Protein AF-A0A9D2G975-F1 (afdb_monomer_lite)

Foldseek 3Di:
DDPPPPPDDPAHPPDDDDQDDPVLVVLLQVLLVVQLVVQLVCCQVPVDHDQSLVVQLVVLCCCCCVVVVDPDPNSSVSSSVSNVVSNVVSVVCNVPVVVQCVCCVVVVDPRD

Radius of gyration: 20.12 Å; chains: 1; bounding box: 31×34×71 Å

Organism: NCBI:txid2838685

pLDDT: mean 83.01, std 11.27, range [45.75, 93.69]

Sequence (112 aa):
MDKKNDFKPYIPADKIVPEFTVTSVLIGCLLAIVFGAANAYLGLLVGMTVSASIPAAVLSMGIIRFILRRDSILENNMVQTIGSAGESLAAGAIFTLPALFLWAEEGKIEFP

InterPro domains:
  IPR004813 Oligopeptide transporter, OPT superfamily [PF03169] (19-101)

Structure (mmCIF, N/CA/C/O backbone):
data_AF-A0A9D2G975-F1
#
_entry.id   AF-A0A9D2G975-F1
#
loop_
_atom_site.group_PDB
_atom_site.id
_atom_site.type_symbol
_atom_site.label_atom_id
_atom_site.label_alt_id
_atom_site.label_comp_id
_atom_site.label_asym_id
_atom_site.label_entity_id
_atom_site.label_seq_id
_atom_site.pdbx_PDB_ins_code
_atom_site.Cartn_x
_atom_site.Cartn_y
_atom_site.Cartn_z
_atom_site.occupancy
_atom_site.B_iso_or_equiv
_atom_site.auth_seq_id
_atom_site.auth_comp_id
_atom_site.auth_asym_id
_atom_site.auth_atom_id
_atom_site.pdbx_PDB_model_num
ATOM 1 N N . MET A 1 1 ? 10.475 -21.946 42.252 1.00 45.75 1 MET A N 1
ATOM 2 C CA . MET A 1 1 ? 9.033 -21.834 41.948 1.00 45.75 1 MET A CA 1
ATOM 3 C C . MET A 1 1 ? 8.820 -20.428 41.412 1.00 45.75 1 MET A C 1
ATOM 5 O O . MET A 1 1 ? 8.547 -19.511 42.179 1.00 45.75 1 MET A O 1
ATOM 9 N N . ASP A 1 2 ? 9.120 -20.230 40.130 1.00 47.00 2 ASP A N 1
ATOM 10 C CA . ASP A 1 2 ? 9.103 -18.910 39.502 1.00 47.00 2 ASP A CA 1
ATOM 11 C C . ASP A 1 2 ? 7.682 -18.358 39.460 1.00 47.00 2 ASP A C 1
ATOM 13 O O . ASP A 1 2 ? 6.762 -18.995 38.942 1.00 47.00 2 ASP A O 1
ATOM 17 N N . LYS A 1 3 ? 7.506 -17.165 40.036 1.00 53.28 3 LYS A N 1
ATOM 18 C CA . LYS A 1 3 ? 6.293 -16.364 39.890 1.00 53.28 3 LYS A CA 1
ATOM 19 C C . LYS A 1 3 ? 6.144 -16.041 38.404 1.00 53.28 3 LYS A C 1
ATOM 21 O O . LYS A 1 3 ? 6.770 -15.107 37.909 1.00 53.28 3 LYS A O 1
ATOM 26 N N . LYS A 1 4 ? 5.338 -16.829 37.686 1.00 58.09 4 LYS A N 1
ATOM 27 C CA . LYS A 1 4 ? 4.799 -16.432 36.383 1.00 58.09 4 LYS A CA 1
ATOM 28 C C . LYS A 1 4 ? 4.057 -15.123 36.617 1.00 58.09 4 LYS A C 1
ATOM 30 O O . LYS A 1 4 ? 2.999 -15.112 37.234 1.00 58.09 4 LYS A O 1
ATOM 35 N N . ASN A 1 5 ? 4.670 -14.017 36.213 1.00 59.38 5 ASN A N 1
ATOM 36 C CA . ASN A 1 5 ? 3.987 -12.741 36.114 1.00 59.38 5 ASN A CA 1
ATOM 37 C C . ASN A 1 5 ? 2.816 -12.960 35.156 1.00 59.38 5 ASN A C 1
ATOM 39 O O . ASN A 1 5 ? 3.041 -13.169 33.964 1.00 59.38 5 ASN A O 1
ATOM 43 N N . ASP A 1 6 ? 1.595 -12.986 35.688 1.00 66.06 6 ASP A N 1
ATOM 44 C CA . ASP A 1 6 ? 0.379 -13.068 34.889 1.00 66.06 6 ASP A CA 1
ATOM 45 C C . ASP A 1 6 ? 0.328 -11.833 33.986 1.00 66.06 6 ASP A C 1
ATOM 47 O O . ASP A 1 6 ? -0.034 -10.732 34.409 1.00 66.06 6 ASP A O 1
ATOM 51 N N . PHE A 1 7 ? 0.768 -12.003 32.739 1.00 70.38 7 PHE A N 1
ATOM 52 C CA . PHE A 1 7 ? 0.647 -10.996 31.701 1.00 70.38 7 PHE A CA 1
ATOM 53 C C . PHE A 1 7 ? -0.845 -10.743 31.484 1.00 70.38 7 PHE A C 1
ATOM 55 O O . PHE A 1 7 ? -1.527 -11.548 30.856 1.00 70.38 7 PHE A O 1
ATOM 62 N N . LYS A 1 8 ? -1.364 -9.642 32.036 1.00 66.44 8 LYS A N 1
ATOM 63 C CA . LYS A 1 8 ? -2.694 -9.130 31.698 1.00 66.44 8 LYS A CA 1
ATOM 64 C C . LYS A 1 8 ? -2.582 -8.382 30.368 1.00 66.44 8 LYS A C 1
ATOM 66 O O . LYS A 1 8 ? -1.983 -7.305 30.353 1.00 66.44 8 LYS A O 1
ATOM 71 N N . PRO A 1 9 ? -3.127 -8.915 29.261 1.00 67.25 9 PRO A N 1
ATOM 72 C CA . PRO A 1 9 ? -3.077 -8.223 27.982 1.00 67.25 9 PRO A CA 1
ATOM 73 C C . PRO A 1 9 ? -3.904 -6.931 28.049 1.00 67.25 9 PRO A C 1
ATOM 75 O O . PRO A 1 9 ? -4.908 -6.868 28.761 1.00 67.25 9 PRO A O 1
ATOM 78 N N . TYR A 1 10 ? -3.512 -5.906 27.284 1.00 68.62 10 TYR A N 1
ATOM 79 C CA . TYR A 1 10 ? -4.242 -4.628 27.214 1.00 68.62 10 TYR A CA 1
ATOM 80 C C . TYR A 1 10 ? -5.697 -4.806 26.730 1.00 68.62 10 TYR A C 1
ATOM 82 O O . TYR A 1 10 ? -6.586 -4.044 27.108 1.00 68.62 10 TYR A O 1
ATOM 90 N N . ILE A 1 11 ? -5.949 -5.853 25.937 1.00 65.25 11 ILE A N 1
ATOM 91 C CA . ILE A 1 11 ? -7.279 -6.314 25.531 1.00 65.25 11 ILE A CA 1
ATOM 92 C C . ILE A 1 11 ? -7.495 -7.712 26.136 1.00 65.25 11 ILE A C 1
ATOM 94 O O . ILE A 1 11 ? -6.817 -8.650 25.716 1.00 65.25 11 ILE A O 1
ATOM 98 N N . PRO A 1 12 ? -8.387 -7.885 27.130 1.00 68.31 12 PRO A N 1
ATOM 99 C CA . PRO A 1 12 ? -8.675 -9.206 27.686 1.00 68.31 12 PRO A CA 1
ATOM 100 C C . PRO A 1 12 ? -9.344 -10.096 26.628 1.00 68.31 12 PRO A C 1
ATOM 102 O O . PRO A 1 12 ? -10.149 -9.603 25.842 1.00 68.31 12 PRO A O 1
ATOM 105 N N . ALA A 1 13 ? -9.036 -11.398 26.629 1.00 62.19 13 ALA A N 1
ATOM 106 C CA . ALA A 1 13 ? -9.559 -12.362 25.649 1.00 62.19 13 ALA A CA 1
ATOM 107 C C . ALA A 1 13 ? -11.099 -12.439 25.634 1.00 62.19 13 ALA A C 1
ATOM 109 O O . ALA A 1 13 ? -11.696 -12.753 24.610 1.00 62.19 13 ALA A O 1
ATOM 110 N N . ASP A 1 14 ? -11.741 -12.088 26.750 1.00 61.12 14 ASP A N 1
ATOM 111 C CA . ASP A 1 14 ? -13.197 -12.044 26.897 1.00 61.12 14 ASP A CA 1
ATOM 112 C C . ASP A 1 14 ? -13.849 -10.791 26.277 1.00 61.12 14 ASP A C 1
ATOM 114 O O . ASP A 1 14 ? -15.076 -10.696 26.206 1.00 61.12 14 ASP A O 1
ATOM 118 N N . LYS A 1 15 ? -13.059 -9.795 25.844 1.00 64.56 15 LYS A N 1
ATOM 119 C CA . LYS A 1 15 ? -13.569 -8.536 25.288 1.00 64.56 15 LYS A CA 1
ATOM 120 C C . LYS A 1 15 ? -13.445 -8.529 23.770 1.00 64.56 15 LYS A C 1
ATOM 122 O O . LYS A 1 15 ? -12.374 -8.296 23.220 1.00 64.56 15 LYS A O 1
ATOM 127 N N . ILE A 1 16 ? -14.583 -8.677 23.101 1.00 61.31 16 ILE A N 1
ATOM 128 C CA . ILE A 1 16 ? -14.699 -8.512 21.651 1.00 61.31 16 ILE A CA 1
ATOM 129 C C . ILE A 1 16 ? -14.640 -7.013 21.341 1.00 61.31 16 ILE A C 1
ATOM 131 O O . ILE A 1 16 ? -15.609 -6.272 21.521 1.00 61.31 16 ILE A O 1
ATOM 135 N N . VAL A 1 17 ? -13.468 -6.548 20.929 1.00 68.12 17 VAL A N 1
ATOM 136 C CA . VAL A 1 17 ? -13.239 -5.190 20.431 1.00 68.12 17 VAL A CA 1
ATOM 137 C C . VAL A 1 17 ? -13.355 -5.198 18.904 1.00 68.12 17 VAL A C 1
ATOM 139 O O . VAL A 1 17 ? -12.894 -6.145 18.274 1.00 68.12 17 VAL A O 1
ATOM 142 N N . PRO A 1 18 ? -13.987 -4.190 18.278 1.00 68.69 18 PRO A N 1
ATOM 143 C CA . PRO A 1 18 ? -14.073 -4.139 16.823 1.00 68.69 18 PRO A CA 1
ATOM 144 C C . PRO A 1 18 ? -12.668 -3.975 16.225 1.00 68.69 18 PRO A C 1
ATOM 146 O O . PRO A 1 18 ? -11.990 -3.001 16.541 1.00 68.69 18 PRO A O 1
ATOM 149 N N . GLU A 1 19 ? -12.235 -4.918 15.386 1.00 71.38 19 GLU A N 1
ATOM 150 C CA . GLU A 1 19 ? -10.950 -4.853 14.659 1.00 71.38 19 GLU A CA 1
ATOM 151 C C . GLU A 1 19 ? -11.161 -4.551 13.172 1.00 71.38 19 GLU A C 1
ATOM 153 O O . GLU A 1 19 ? -10.484 -3.710 12.584 1.00 71.38 19 GLU A O 1
ATOM 158 N N . PHE A 1 20 ? -12.146 -5.222 12.572 1.00 78.50 20 PHE A N 1
ATOM 159 C CA . PHE A 1 20 ? -12.530 -5.063 11.177 1.00 78.50 20 PHE A CA 1
ATOM 160 C C . PHE A 1 20 ? -13.853 -4.302 11.103 1.00 78.50 20 PHE A C 1
ATOM 162 O O . PHE A 1 20 ? -14.934 -4.887 11.208 1.00 78.50 20 PHE A O 1
ATOM 169 N N . THR A 1 21 ? -13.778 -2.980 10.971 1.00 83.62 21 THR A N 1
ATOM 170 C CA . THR A 1 21 ? -14.958 -2.132 10.795 1.00 83.62 21 THR A CA 1
ATOM 171 C C . THR A 1 21 ? -15.040 -1.642 9.358 1.00 83.62 21 THR A C 1
ATOM 173 O O . THR A 1 21 ? -14.040 -1.473 8.664 1.00 83.62 21 THR A O 1
ATOM 176 N N . VAL A 1 22 ? -16.258 -1.371 8.885 1.00 84.00 22 VAL A N 1
ATOM 177 C CA . VAL A 1 22 ? -16.448 -0.768 7.555 1.00 84.00 22 VAL A CA 1
ATOM 178 C C . VAL A 1 22 ? -15.686 0.559 7.465 1.00 84.00 22 VAL A C 1
ATOM 180 O O . VAL A 1 22 ? -15.101 0.878 6.436 1.00 84.00 22 VAL A O 1
ATOM 183 N N . THR A 1 23 ? -15.633 1.309 8.566 1.00 82.00 23 THR A N 1
ATOM 184 C CA . THR A 1 23 ? -14.909 2.576 8.641 1.00 82.00 23 THR A CA 1
ATOM 185 C C . THR A 1 23 ? -13.396 2.392 8.512 1.00 82.00 23 THR A C 1
ATOM 187 O O . THR A 1 23 ? -12.786 3.120 7.730 1.00 82.00 23 THR A O 1
ATOM 190 N N . SER A 1 24 ? -12.793 1.413 9.201 1.00 83.94 24 SER A N 1
ATOM 191 C CA . SER A 1 24 ? -11.356 1.128 9.082 1.00 83.94 24 SER A CA 1
ATOM 192 C C . SER A 1 24 ? -10.987 0.676 7.666 1.00 83.94 24 SER A C 1
ATOM 194 O O . SER A 1 24 ? -9.981 1.116 7.116 1.00 83.94 24 SER A O 1
ATOM 196 N N . VAL A 1 25 ? -11.835 -0.124 7.018 1.00 89.38 25 VAL A N 1
ATOM 197 C CA . VAL A 1 25 ? -11.610 -0.546 5.628 1.00 89.38 25 VAL A CA 1
ATOM 198 C C . VAL A 1 25 ? -11.696 0.636 4.665 1.00 89.38 25 VAL A C 1
ATOM 200 O O . VAL A 1 25 ? -10.798 0.817 3.850 1.00 89.38 25 VAL A O 1
ATOM 203 N N . LEU A 1 26 ? -12.727 1.479 4.770 1.00 90.25 26 LEU A N 1
ATOM 204 C CA . LEU A 1 26 ? -12.900 2.625 3.870 1.00 90.25 26 LEU A CA 1
ATOM 205 C C . LEU A 1 26 ? -11.765 3.646 4.000 1.00 90.25 26 LEU A C 1
ATOM 207 O O . LEU A 1 26 ? -11.227 4.092 2.986 1.00 90.25 26 LEU A O 1
ATOM 211 N N . ILE A 1 27 ? -11.377 3.993 5.231 1.00 88.69 27 ILE A N 1
ATOM 212 C CA . ILE A 1 27 ? -10.253 4.906 5.476 1.00 88.69 27 ILE A CA 1
ATOM 213 C C . ILE A 1 27 ? -8.956 4.267 4.972 1.00 88.69 27 ILE A C 1
ATOM 215 O O . ILE A 1 27 ? -8.204 4.917 4.251 1.00 88.69 27 ILE A O 1
ATOM 219 N N . GLY A 1 28 ? -8.718 2.990 5.289 1.00 90.25 28 GLY A N 1
ATOM 220 C CA . GLY A 1 28 ? -7.558 2.240 4.811 1.00 90.25 28 GLY A CA 1
ATOM 221 C C . GLY A 1 28 ? -7.450 2.228 3.292 1.00 90.25 28 GLY A C 1
ATOM 222 O O . GLY A 1 28 ? -6.403 2.584 2.763 1.00 90.25 28 GLY A O 1
ATOM 223 N N . CYS A 1 29 ? -8.529 1.898 2.581 1.00 92.31 29 CYS A N 1
ATOM 224 C CA . CYS A 1 29 ? -8.555 1.890 1.120 1.00 92.31 29 CYS A CA 1
ATOM 225 C C . CYS A 1 29 ? -8.305 3.280 0.530 1.00 92.31 29 CYS A C 1
ATOM 227 O O . CYS A 1 29 ? -7.509 3.409 -0.397 1.00 92.31 29 CYS A O 1
ATOM 229 N N . LEU A 1 30 ? -8.939 4.325 1.071 1.00 92.00 30 LEU A N 1
ATOM 230 C CA . LEU A 1 30 ? -8.733 5.695 0.600 1.00 92.00 30 LEU A CA 1
ATOM 231 C C . LEU A 1 30 ? -7.265 6.117 0.755 1.00 92.00 30 LEU A C 1
ATOM 233 O O . LEU A 1 30 ? -6.656 6.608 -0.194 1.00 92.00 30 LEU A O 1
ATOM 237 N N . LEU A 1 31 ? -6.681 5.881 1.933 1.00 91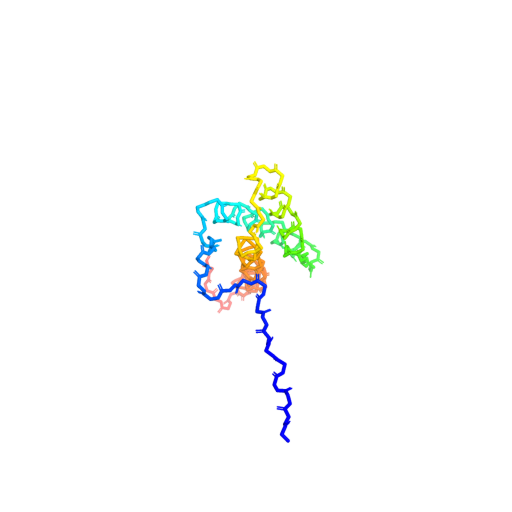.19 31 LEU A N 1
ATOM 238 C CA . LEU A 1 31 ? -5.279 6.198 2.197 1.00 91.19 31 LEU A CA 1
ATOM 239 C C . LEU A 1 31 ? -4.338 5.345 1.339 1.00 91.19 31 LEU A C 1
ATOM 241 O O . LEU A 1 31 ? -3.374 5.880 0.803 1.00 91.19 31 LEU A O 1
ATOM 245 N N . ALA A 1 32 ? -4.630 4.058 1.147 1.00 92.62 32 ALA A N 1
ATOM 246 C CA . ALA A 1 32 ? -3.844 3.172 0.292 1.00 92.62 32 ALA A CA 1
ATOM 247 C C . ALA A 1 32 ? -3.833 3.634 -1.172 1.00 92.62 32 ALA A C 1
ATOM 249 O O . ALA A 1 32 ? -2.784 3.594 -1.805 1.00 92.62 32 ALA A O 1
ATOM 250 N N . ILE A 1 33 ? -4.960 4.120 -1.703 1.00 92.88 33 ILE A N 1
ATOM 251 C CA . ILE A 1 33 ? -5.025 4.666 -3.066 1.00 92.88 33 ILE A CA 1
ATOM 252 C C . ILE A 1 33 ? -4.197 5.949 -3.164 1.00 92.88 33 ILE A C 1
ATOM 254 O O . ILE A 1 33 ? -3.365 6.077 -4.060 1.00 92.88 33 ILE A O 1
ATOM 258 N N . VAL A 1 34 ? -4.395 6.889 -2.236 1.00 92.12 34 VAL A N 1
ATOM 259 C CA . VAL A 1 34 ? -3.715 8.193 -2.263 1.00 92.12 34 VAL A CA 1
ATOM 260 C C . VAL A 1 34 ? -2.208 8.030 -2.086 1.00 92.12 34 VAL A C 1
ATOM 262 O O . VAL A 1 34 ? -1.431 8.513 -2.910 1.00 92.12 34 VAL A O 1
ATOM 265 N N . PHE A 1 35 ? -1.779 7.328 -1.037 1.00 91.06 35 PHE A N 1
ATOM 266 C CA . PHE A 1 35 ? -0.359 7.114 -0.775 1.00 91.06 35 PHE A CA 1
ATOM 267 C C . PHE A 1 35 ? 0.274 6.132 -1.757 1.00 91.06 35 PHE A C 1
ATOM 269 O O . PHE A 1 35 ? 1.433 6.314 -2.107 1.00 91.06 35 PHE A O 1
ATOM 276 N N . GLY A 1 36 ? -0.467 5.136 -2.246 1.00 91.75 36 GLY A N 1
ATOM 277 C CA . GLY A 1 36 ? -0.004 4.236 -3.300 1.00 91.75 36 GLY A CA 1
ATOM 278 C C . GLY A 1 36 ? 0.283 4.990 -4.597 1.00 91.75 36 GLY A C 1
ATOM 279 O O . GLY A 1 36 ? 1.364 4.843 -5.159 1.00 91.75 36 GLY A O 1
ATOM 280 N N . ALA A 1 37 ? -0.627 5.869 -5.027 1.00 92.19 37 ALA A N 1
ATOM 281 C CA . ALA A 1 37 ? -0.418 6.720 -6.197 1.00 92.19 37 ALA A CA 1
ATOM 282 C C . ALA A 1 37 ? 0.743 7.708 -5.994 1.00 92.19 37 ALA A C 1
ATOM 284 O O . ALA A 1 37 ? 1.581 7.863 -6.882 1.00 92.19 37 ALA A O 1
ATOM 285 N N . ALA A 1 38 ? 0.835 8.337 -4.817 1.00 91.81 38 ALA A N 1
ATOM 286 C CA . ALA A 1 38 ? 1.946 9.227 -4.485 1.00 91.81 38 ALA A CA 1
ATOM 287 C C . ALA A 1 38 ? 3.296 8.488 -4.504 1.00 91.81 38 ALA A C 1
ATOM 289 O O . ALA A 1 38 ? 4.256 8.987 -5.086 1.00 91.81 38 ALA A O 1
ATOM 290 N N . ASN A 1 39 ? 3.361 7.284 -3.928 1.00 92.19 39 ASN A N 1
ATOM 291 C CA . ASN A 1 39 ? 4.560 6.446 -3.936 1.00 92.19 39 ASN A CA 1
ATOM 292 C C . ASN A 1 39 ? 4.900 5.923 -5.329 1.00 92.19 39 ASN A C 1
ATOM 294 O O . ASN A 1 39 ? 6.079 5.834 -5.655 1.00 92.19 39 ASN A O 1
ATOM 298 N N . ALA A 1 40 ? 3.906 5.632 -6.169 1.00 92.25 40 ALA A N 1
ATOM 299 C CA . ALA A 1 40 ? 4.153 5.263 -7.555 1.00 92.25 40 ALA A CA 1
ATOM 300 C C . ALA A 1 40 ? 4.773 6.430 -8.339 1.00 92.25 40 ALA A C 1
ATOM 302 O O . ALA A 1 40 ? 5.787 6.268 -9.013 1.00 92.25 40 ALA A O 1
ATOM 303 N N . TYR A 1 41 ? 4.203 7.628 -8.194 1.00 91.06 41 TYR A N 1
ATOM 304 C CA . TYR A 1 41 ? 4.694 8.832 -8.856 1.00 91.06 41 TYR A CA 1
ATOM 305 C C . TYR A 1 41 ? 6.105 9.219 -8.391 1.00 91.06 41 TYR A C 1
ATOM 307 O O . TYR A 1 41 ? 7.000 9.396 -9.214 1.00 91.06 41 TYR A O 1
ATOM 315 N N . LEU A 1 42 ? 6.327 9.312 -7.076 1.00 91.50 42 LEU A N 1
ATOM 316 C CA . LEU A 1 42 ? 7.640 9.641 -6.514 1.00 91.50 42 LEU A CA 1
ATOM 317 C C . LEU A 1 42 ? 8.671 8.541 -6.787 1.00 91.50 42 LEU A C 1
ATOM 319 O O . LEU A 1 42 ? 9.817 8.845 -7.107 1.00 91.50 42 LEU A O 1
ATOM 323 N N . GLY A 1 43 ? 8.263 7.274 -6.728 1.00 91.12 43 GLY A N 1
ATOM 324 C CA . GLY A 1 43 ? 9.126 6.140 -7.033 1.00 91.12 43 GLY A CA 1
ATOM 325 C C . GLY A 1 43 ? 9.638 6.168 -8.472 1.00 91.12 43 GLY A C 1
ATOM 326 O O . GLY A 1 43 ? 10.827 5.971 -8.695 1.00 91.12 43 GLY A O 1
ATOM 327 N N . LEU A 1 44 ? 8.774 6.497 -9.438 1.00 90.94 44 LEU A N 1
ATOM 328 C CA . LEU A 1 44 ? 9.170 6.643 -10.843 1.00 90.94 44 LEU A CA 1
ATOM 329 C C . LEU A 1 44 ? 9.981 7.920 -11.105 1.00 90.94 44 LEU A C 1
ATOM 331 O O . LEU A 1 44 ? 10.886 7.906 -11.934 1.00 90.94 44 LEU A O 1
ATOM 335 N N . LEU A 1 45 ? 9.671 9.022 -10.416 1.00 89.38 45 LEU A N 1
ATOM 336 C CA . LEU A 1 45 ? 10.309 10.318 -10.663 1.00 89.38 45 LEU A CA 1
ATOM 337 C C . LEU A 1 45 ? 11.682 10.459 -9.992 1.00 89.38 45 LEU A C 1
ATOM 339 O O . LEU A 1 45 ? 12.606 11.004 -10.589 1.00 89.38 45 LEU A O 1
ATOM 343 N N . VAL A 1 46 ? 11.800 10.027 -8.735 1.00 90.88 46 VAL A N 1
ATOM 344 C CA . VAL A 1 46 ? 12.976 10.273 -7.879 1.00 90.88 46 VAL A CA 1
ATOM 345 C C . VAL A 1 46 ? 13.622 8.987 -7.359 1.00 90.88 46 VAL A C 1
ATOM 347 O O . VAL A 1 46 ? 14.628 9.059 -6.657 1.00 90.88 46 VAL A O 1
ATOM 350 N N . GLY A 1 47 ? 13.068 7.811 -7.677 1.00 85.81 47 GLY A N 1
ATOM 351 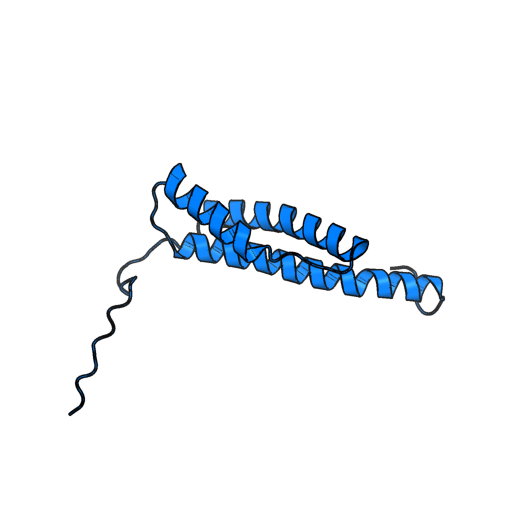C CA . GLY A 1 47 ? 13.617 6.516 -7.258 1.00 85.81 47 GLY A CA 1
ATOM 352 C C . GLY A 1 47 ? 13.463 6.209 -5.765 1.00 85.81 47 GLY A C 1
ATOM 353 O O . GLY A 1 47 ? 14.041 5.241 -5.278 1.00 85.81 47 GLY A O 1
ATOM 354 N N . MET A 1 48 ? 12.710 7.026 -5.022 1.00 86.62 48 MET A N 1
ATOM 355 C CA . MET A 1 48 ? 12.504 6.884 -3.579 1.00 86.62 48 MET A CA 1
ATOM 356 C C . MET A 1 48 ? 11.015 6.746 -3.259 1.00 86.62 48 MET A C 1
ATOM 358 O O . MET A 1 48 ? 10.185 7.445 -3.839 1.00 86.62 48 MET A O 1
ATOM 362 N N . THR A 1 49 ? 10.682 5.883 -2.297 1.00 87.12 49 THR A N 1
ATOM 363 C CA . THR A 1 49 ? 9.327 5.756 -1.745 1.00 87.12 49 THR A CA 1
ATOM 364 C C . THR A 1 49 ? 9.245 6.405 -0.366 1.00 87.12 49 THR A C 1
ATOM 366 O O . THR A 1 49 ? 10.238 6.528 0.353 1.00 87.12 49 THR A O 1
ATOM 369 N N . VAL A 1 50 ? 8.046 6.842 0.014 1.00 82.50 50 VAL A N 1
ATOM 370 C CA . VAL A 1 50 ? 7.755 7.386 1.342 1.00 82.50 50 VAL A CA 1
ATOM 371 C C . VAL A 1 50 ? 6.984 6.339 2.137 1.00 82.50 50 VAL A C 1
ATOM 373 O O . VAL A 1 50 ? 6.042 5.734 1.625 1.00 82.50 50 VAL A O 1
ATOM 376 N N . SER A 1 51 ? 7.345 6.159 3.411 1.00 86.38 51 SER A N 1
ATOM 377 C CA . SER A 1 51 ? 6.604 5.260 4.297 1.00 86.38 51 SER A CA 1
ATOM 378 C C . SER A 1 51 ? 5.182 5.784 4.495 1.00 86.38 51 SER A C 1
ATOM 380 O O . SER A 1 51 ? 4.965 6.763 5.211 1.00 86.38 51 SER A O 1
ATOM 382 N N . ALA A 1 52 ? 4.210 5.120 3.869 1.00 84.50 52 ALA A N 1
ATOM 383 C CA . ALA A 1 52 ? 2.796 5.473 3.965 1.00 84.50 52 ALA A CA 1
ATOM 384 C C . ALA A 1 52 ? 2.199 5.036 5.312 1.00 84.50 52 ALA A C 1
ATOM 386 O O . ALA A 1 52 ? 1.216 5.602 5.788 1.00 84.50 52 ALA A O 1
ATOM 387 N N . SER A 1 53 ? 2.827 4.053 5.963 1.00 84.56 53 SER A N 1
ATOM 388 C CA . SER A 1 53 ? 2.371 3.477 7.228 1.00 84.56 53 SER A CA 1
ATOM 389 C C . SER A 1 53 ? 2.354 4.483 8.385 1.00 84.56 53 SER A C 1
ATOM 391 O O . SER A 1 53 ? 1.459 4.423 9.226 1.00 84.56 53 SER A O 1
ATOM 393 N N . ILE A 1 54 ? 3.330 5.394 8.452 1.00 88.06 54 ILE A N 1
ATOM 394 C CA . ILE A 1 54 ? 3.423 6.404 9.518 1.00 88.06 54 ILE A CA 1
ATOM 395 C C . ILE A 1 54 ? 2.279 7.427 9.408 1.00 88.06 54 ILE A C 1
ATOM 397 O O . ILE A 1 54 ? 1.512 7.558 10.366 1.00 88.06 54 ILE A O 1
ATOM 401 N N . PRO A 1 55 ? 2.093 8.130 8.271 1.00 86.25 55 PRO A N 1
ATOM 402 C CA . PRO A 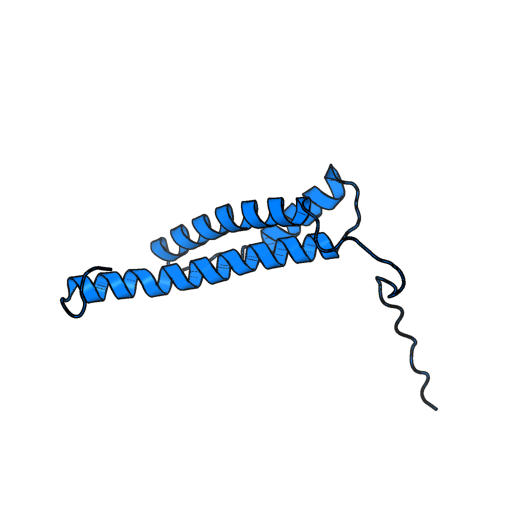1 55 ? 0.985 9.062 8.129 1.00 86.25 55 PRO A CA 1
ATOM 403 C C . PRO A 1 55 ? -0.371 8.352 8.175 1.00 86.25 55 PRO A C 1
ATOM 405 O O . PRO A 1 55 ? -1.302 8.910 8.750 1.00 86.25 55 PRO A O 1
ATOM 408 N N . ALA A 1 56 ? -0.491 7.119 7.666 1.00 86.50 56 ALA A N 1
ATOM 409 C CA . ALA A 1 56 ? -1.730 6.352 7.779 1.00 86.50 56 ALA A CA 1
ATOM 410 C C . ALA A 1 56 ? -2.114 6.078 9.240 1.00 86.50 56 ALA A C 1
ATOM 412 O O . ALA A 1 56 ? -3.259 6.319 9.617 1.00 86.50 56 ALA A O 1
ATOM 413 N N . ALA A 1 57 ? -1.162 5.659 10.082 1.00 86.62 57 ALA A N 1
ATOM 414 C CA . ALA A 1 57 ? -1.407 5.424 11.504 1.00 86.62 57 ALA A CA 1
ATOM 415 C C . ALA A 1 57 ? -1.769 6.713 12.264 1.00 86.62 57 ALA A C 1
ATOM 417 O O . ALA A 1 57 ? -2.645 6.688 13.129 1.00 86.62 57 ALA A O 1
ATOM 418 N N . VAL A 1 58 ? -1.130 7.845 11.937 1.00 88.50 58 VAL A N 1
ATOM 419 C CA . VAL A 1 58 ? -1.419 9.150 12.563 1.00 88.50 58 VAL A CA 1
ATOM 420 C C . VAL A 1 58 ? -2.797 9.671 12.147 1.00 88.50 58 VAL A C 1
ATOM 422 O O . VAL A 1 58 ? -3.586 10.071 13.004 1.00 88.50 58 VAL A O 1
ATOM 425 N N . LEU A 1 59 ? -3.116 9.635 10.849 1.00 87.25 59 LEU A N 1
ATOM 426 C CA . LEU A 1 59 ? -4.412 10.070 10.317 1.00 87.25 59 LEU A CA 1
ATOM 427 C C . LEU A 1 59 ? -5.548 9.208 10.855 1.00 87.25 59 LEU A C 1
ATOM 429 O O . LEU A 1 59 ? -6.567 9.730 11.302 1.00 87.25 59 LEU A O 1
ATOM 433 N N . SER A 1 60 ? -5.361 7.892 10.856 1.00 81.94 60 SER A N 1
ATOM 434 C CA . SER A 1 60 ? -6.357 6.954 11.350 1.00 81.94 60 SER A CA 1
ATOM 435 C C . SER A 1 60 ? -6.586 7.104 12.854 1.00 81.94 60 SER A C 1
ATOM 437 O O . SER A 1 60 ? -7.736 7.176 13.287 1.00 81.94 60 SER A O 1
ATOM 439 N N . MET A 1 61 ? -5.530 7.286 13.655 1.00 85.06 61 MET A N 1
ATOM 440 C CA . MET A 1 61 ? -5.686 7.555 15.085 1.00 85.06 61 MET A CA 1
ATOM 441 C C . MET A 1 61 ? -6.397 8.892 15.326 1.00 85.06 61 MET A C 1
ATOM 443 O O . MET A 1 61 ? -7.252 8.976 16.207 1.0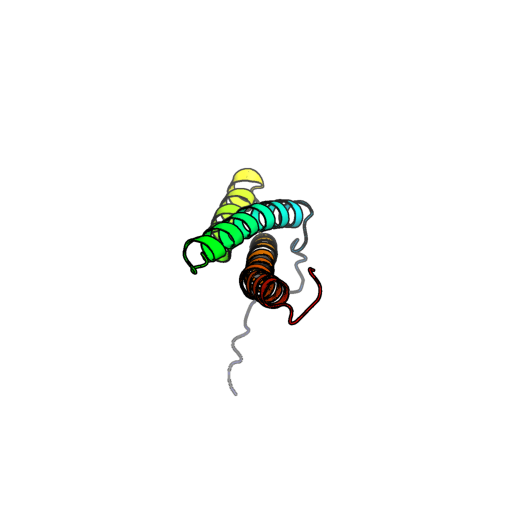0 85.06 61 MET A O 1
ATOM 447 N N . GLY A 1 62 ? -6.106 9.914 14.515 1.00 84.50 62 GLY A N 1
ATOM 448 C CA . GLY A 1 62 ? -6.825 11.186 14.526 1.00 84.50 62 GLY A CA 1
ATOM 449 C C . GLY A 1 62 ? -8.314 11.016 14.221 1.00 84.50 62 GLY A C 1
ATOM 450 O O . GLY A 1 62 ? -9.152 11.490 14.981 1.00 84.50 62 GLY A O 1
ATOM 451 N N . ILE A 1 63 ? -8.668 10.287 13.162 1.00 79.25 63 ILE A N 1
ATOM 452 C CA . ILE A 1 63 ? -10.063 10.091 12.745 1.00 79.25 63 ILE A CA 1
ATOM 453 C C . ILE A 1 63 ? -10.829 9.227 13.756 1.00 79.25 63 ILE A C 1
ATOM 455 O O . ILE A 1 63 ? -11.890 9.624 14.237 1.00 79.25 63 ILE A O 1
ATOM 459 N N . ILE A 1 64 ? -10.294 8.068 14.133 1.00 79.19 64 ILE A N 1
ATOM 460 C CA . ILE A 1 64 ? -10.979 7.122 15.023 1.00 79.19 64 ILE A CA 1
ATOM 461 C C . ILE A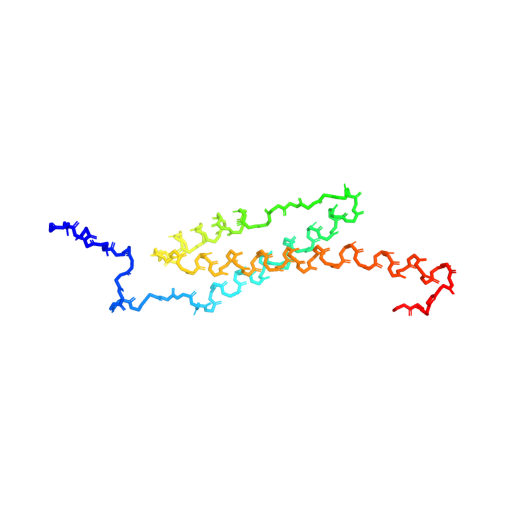 1 64 ? -11.165 7.729 16.421 1.00 79.19 64 ILE A C 1
ATOM 463 O O . ILE A 1 64 ? -12.248 7.642 17.009 1.00 79.19 64 ILE A O 1
ATOM 467 N N . ARG A 1 65 ? -10.145 8.418 16.941 1.00 76.25 65 ARG A N 1
ATOM 468 C CA . ARG A 1 65 ? -10.203 8.992 18.286 1.00 76.25 65 ARG A CA 1
ATOM 469 C C . ARG A 1 65 ? -10.969 10.311 18.344 1.00 76.25 65 ARG A C 1
ATOM 471 O O . ARG A 1 65 ? -11.711 10.527 19.299 1.00 76.25 65 ARG A O 1
ATOM 478 N N . PHE A 1 66 ? -10.822 11.189 17.350 1.00 71.88 66 PHE A N 1
ATOM 479 C CA . PHE A 1 66 ? -11.443 12.518 17.377 1.00 71.88 66 PHE A CA 1
ATOM 480 C C . PHE A 1 66 ? -12.871 12.525 16.819 1.00 71.88 66 PHE A C 1
ATOM 482 O O . PHE A 1 66 ? -13.749 13.149 17.410 1.00 71.88 66 PHE A O 1
ATOM 489 N N . ILE A 1 67 ? -13.124 11.813 15.714 1.00 71.44 67 ILE A N 1
ATOM 490 C CA . ILE A 1 67 ? -14.432 11.812 15.034 1.00 71.44 67 ILE A CA 1
ATOM 491 C C . ILE A 1 67 ? -15.338 10.722 15.604 1.00 71.44 67 ILE A C 1
ATOM 493 O O . ILE A 1 67 ? -16.490 10.992 15.936 1.00 71.44 67 ILE A O 1
ATOM 497 N N . LEU A 1 68 ? -14.827 9.496 15.752 1.00 69.19 68 LEU A N 1
ATOM 498 C CA . LEU A 1 68 ? -15.640 8.371 16.229 1.00 69.19 68 LEU A CA 1
ATOM 499 C C . LEU A 1 68 ? -15.648 8.251 17.759 1.00 69.19 68 LEU A C 1
ATOM 501 O O . LEU A 1 68 ? -16.486 7.527 18.294 1.00 69.19 68 LEU A O 1
ATOM 505 N N . ARG A 1 69 ? -14.750 8.958 18.470 1.00 68.75 69 ARG A N 1
ATOM 506 C CA . ARG A 1 69 ? -14.571 8.871 19.935 1.00 68.75 69 ARG A CA 1
ATOM 507 C C . ARG A 1 69 ? -14.404 7.429 20.433 1.00 68.75 69 ARG A C 1
ATOM 509 O O . ARG A 1 69 ? -14.787 7.103 21.555 1.00 68.75 69 ARG A O 1
ATOM 516 N N . ARG A 1 70 ? -13.842 6.553 19.595 1.00 67.44 70 ARG A N 1
ATOM 517 C CA . ARG A 1 70 ? -13.544 5.159 19.939 1.00 67.44 70 ARG A CA 1
ATOM 518 C C . ARG A 1 70 ? -12.051 5.051 20.214 1.00 67.44 70 ARG A C 1
ATOM 520 O O . ARG A 1 70 ? -11.245 5.458 19.389 1.00 67.44 70 ARG A O 1
ATOM 527 N N . ASP A 1 71 ? -11.670 4.463 21.340 1.00 65.00 71 ASP A N 1
ATOM 528 C CA . ASP A 1 71 ? -10.276 4.080 21.595 1.00 65.00 71 ASP A CA 1
ATOM 529 C C . ASP A 1 71 ? -10.029 2.661 21.042 1.00 65.00 71 ASP A C 1
ATOM 531 O O . ASP A 1 71 ? -9.769 1.721 21.793 1.00 65.00 71 ASP A O 1
ATOM 535 N N . SER A 1 72 ? -10.172 2.480 19.720 1.00 73.50 72 SER A N 1
ATOM 536 C CA . SER A 1 72 ? -9.860 1.204 19.056 1.00 73.50 72 SER A CA 1
ATOM 537 C C . SER A 1 72 ? -8.484 1.252 18.396 1.00 73.50 72 SER A C 1
ATOM 539 O O . SER A 1 72 ? -8.308 1.754 17.285 1.00 73.50 72 SER A O 1
ATOM 541 N N . ILE A 1 73 ? -7.487 0.708 19.097 1.00 78.44 73 ILE A N 1
ATOM 542 C CA . ILE A 1 73 ? -6.119 0.539 18.580 1.00 78.44 73 ILE A CA 1
ATOM 543 C C . ILE A 1 73 ? -6.095 -0.495 17.440 1.00 78.44 73 ILE A C 1
ATOM 545 O O . ILE A 1 73 ? -5.276 -0.391 16.530 1.00 78.44 73 ILE A O 1
ATOM 549 N N . LEU A 1 74 ? -7.016 -1.463 17.459 1.00 81.00 74 LEU A N 1
ATOM 550 C CA . LEU A 1 74 ? -7.084 -2.545 16.474 1.00 81.00 74 LEU A CA 1
ATOM 551 C C . LEU A 1 74 ? -7.628 -2.062 15.128 1.00 81.00 74 LEU A C 1
ATOM 553 O O . LEU A 1 74 ? -7.060 -2.401 14.095 1.00 81.00 74 LEU A O 1
ATOM 557 N N . GLU A 1 75 ? -8.640 -1.188 15.127 1.00 83.38 75 GLU A N 1
ATOM 558 C CA . GLU A 1 75 ? -9.094 -0.526 13.893 1.00 83.38 75 GLU A CA 1
ATOM 559 C C . GLU A 1 75 ? -7.972 0.314 13.272 1.00 83.38 75 GLU A C 1
ATOM 561 O O . GLU A 1 75 ? -7.786 0.309 12.055 1.00 83.38 75 GLU A O 1
ATOM 566 N N . ASN A 1 76 ? -7.183 0.998 14.109 1.00 86.50 76 ASN A N 1
ATOM 567 C CA . ASN A 1 76 ? -6.041 1.777 13.642 1.00 86.50 76 ASN A CA 1
ATOM 568 C C . ASN A 1 76 ? -4.954 0.894 13.016 1.00 86.50 76 ASN A C 1
ATOM 570 O O . ASN A 1 76 ? -4.383 1.246 11.985 1.00 86.50 76 ASN A O 1
ATOM 574 N N . ASN A 1 77 ? -4.689 -0.262 13.627 1.00 88.62 77 ASN A N 1
ATOM 575 C CA . ASN A 1 77 ? -3.757 -1.243 13.089 1.00 88.62 77 ASN A CA 1
ATOM 576 C C . ASN A 1 77 ? -4.242 -1.780 11.733 1.00 88.62 77 ASN A C 1
ATOM 578 O O . ASN A 1 77 ? -3.461 -1.820 10.791 1.00 88.62 77 ASN A O 1
ATOM 582 N N . MET A 1 78 ? -5.541 -2.067 11.595 1.00 90.06 78 MET A N 1
ATOM 583 C CA . MET A 1 78 ? -6.129 -2.503 10.326 1.00 90.06 78 MET A CA 1
ATOM 584 C C . MET A 1 78 ? -5.952 -1.455 9.216 1.00 90.06 78 MET A C 1
ATOM 586 O O . MET A 1 78 ? -5.517 -1.788 8.114 1.00 90.06 78 MET A O 1
ATOM 590 N N . VAL A 1 79 ? -6.232 -0.175 9.500 1.00 89.19 79 VAL A N 1
ATOM 591 C CA . VAL A 1 79 ? -6.009 0.924 8.539 1.00 89.19 79 VAL A CA 1
ATOM 592 C C . VAL A 1 79 ? -4.538 1.008 8.131 1.00 89.19 79 VAL A C 1
ATOM 594 O O . VAL A 1 79 ? -4.232 1.146 6.946 1.00 89.19 79 VAL A O 1
ATOM 597 N N . GLN A 1 80 ? -3.626 0.897 9.099 1.00 90.25 80 GLN A N 1
ATOM 598 C CA . GLN A 1 80 ? -2.187 0.919 8.859 1.00 90.25 80 GLN A CA 1
ATOM 599 C C . GLN A 1 80 ? -1.746 -0.241 7.955 1.00 90.25 80 GLN A C 1
ATOM 601 O O . GLN A 1 80 ? -1.010 -0.008 6.997 1.00 90.25 80 GLN A O 1
ATOM 606 N N . THR A 1 81 ? -2.221 -1.463 8.216 1.00 91.19 81 THR A N 1
ATOM 607 C CA . THR A 1 81 ? -1.918 -2.649 7.403 1.00 91.19 81 THR A CA 1
ATOM 608 C C . THR A 1 81 ? -2.415 -2.495 5.968 1.00 91.19 81 THR A C 1
ATOM 610 O O . THR A 1 81 ? -1.678 -2.804 5.032 1.00 91.19 81 THR A O 1
ATOM 613 N N . ILE A 1 82 ? -3.634 -1.982 5.768 1.00 91.50 82 ILE A N 1
ATOM 614 C CA . ILE A 1 82 ? -4.162 -1.710 4.422 1.00 91.50 82 ILE A CA 1
ATOM 615 C C . ILE A 1 82 ? -3.300 -0.649 3.718 1.00 91.50 82 ILE A C 1
ATOM 617 O O . ILE A 1 82 ? -2.925 -0.824 2.558 1.00 91.50 82 ILE A O 1
ATOM 621 N N . GLY A 1 83 ? -2.927 0.422 4.426 1.00 89.75 83 GLY A N 1
ATOM 622 C CA . GLY A 1 83 ? -2.050 1.469 3.898 1.00 89.75 83 GLY A CA 1
ATOM 623 C C . GLY A 1 83 ? -0.678 0.941 3.458 1.00 89.75 83 GLY A C 1
ATOM 624 O O . GLY A 1 83 ? -0.234 1.236 2.349 1.00 89.75 83 GLY A O 1
ATOM 625 N N . SER A 1 84 ? -0.026 0.112 4.282 1.00 89.19 84 SER A N 1
ATOM 626 C CA . SER A 1 84 ? 1.279 -0.485 3.953 1.00 89.19 84 SER A CA 1
ATOM 627 C C . SER A 1 84 ? 1.198 -1.543 2.849 1.00 89.19 84 SER A C 1
ATOM 629 O O . SER A 1 84 ? 2.155 -1.740 2.097 1.00 89.19 84 SER A O 1
ATOM 631 N N . ALA A 1 85 ? 0.059 -2.227 2.714 1.00 91.69 85 ALA A N 1
ATOM 632 C CA . ALA A 1 85 ? -0.173 -3.140 1.599 1.00 91.69 85 ALA A CA 1
ATOM 633 C C . ALA A 1 85 ? -0.219 -2.381 0.259 1.00 91.69 85 ALA A C 1
ATOM 635 O O . ALA A 1 85 ? 0.378 -2.834 -0.717 1.00 91.69 85 ALA A O 1
ATOM 636 N N . GLY A 1 86 ? -0.844 -1.196 0.227 1.00 89.06 86 GLY A N 1
ATOM 637 C CA . GLY A 1 86 ? -0.826 -0.307 -0.941 1.00 89.06 86 GLY A CA 1
ATOM 638 C C . GLY A 1 86 ? 0.584 0.156 -1.322 1.00 89.06 86 GLY A C 1
ATOM 639 O O . GLY A 1 86 ? 0.930 0.162 -2.501 1.00 89.06 86 GLY A O 1
ATOM 640 N N . GLU A 1 87 ? 1.427 0.468 -0.332 1.00 88.19 87 GLU A N 1
ATOM 641 C CA . GLU A 1 87 ? 2.851 0.777 -0.544 1.00 88.19 87 GLU A CA 1
ATOM 642 C C . GLU A 1 87 ? 3.605 -0.399 -1.178 1.00 88.19 87 GLU A C 1
ATOM 644 O O . GLU A 1 87 ? 4.321 -0.214 -2.160 1.00 88.19 87 GLU A O 1
ATOM 649 N N . SER A 1 88 ? 3.399 -1.613 -0.665 1.00 90.06 88 SER A N 1
ATOM 650 C CA . SER A 1 88 ? 4.051 -2.822 -1.188 1.00 90.06 88 SER A CA 1
ATOM 651 C C . SER A 1 88 ? 3.641 -3.114 -2.636 1.00 90.06 88 SER A C 1
ATOM 653 O O .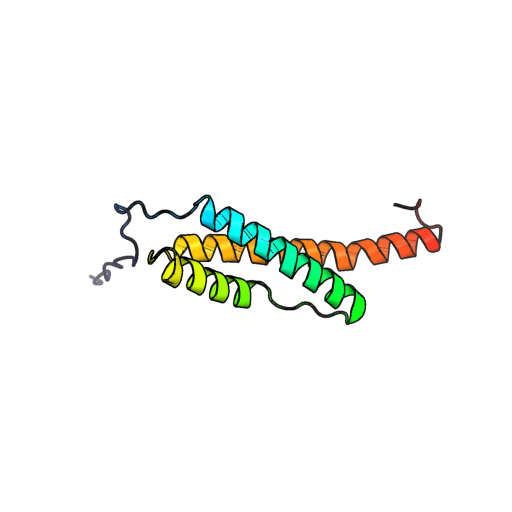 SER A 1 88 ? 4.481 -3.467 -3.464 1.00 90.06 88 SER A O 1
ATOM 655 N N . LEU A 1 89 ? 2.357 -2.925 -2.958 1.00 91.25 89 LEU A N 1
ATOM 656 C CA . LEU A 1 89 ? 1.840 -3.072 -4.317 1.00 91.25 89 LEU A CA 1
ATOM 657 C C . LEU A 1 89 ? 2.455 -2.033 -5.264 1.00 91.25 89 LEU A C 1
ATOM 659 O O . LEU A 1 89 ? 2.929 -2.390 -6.343 1.00 91.25 89 LEU A O 1
ATOM 663 N N . ALA A 1 90 ? 2.473 -0.761 -4.852 1.00 90.75 90 ALA A N 1
ATOM 664 C CA . ALA A 1 90 ? 3.057 0.321 -5.637 1.00 90.75 90 ALA A CA 1
ATOM 665 C C . ALA A 1 90 ? 4.547 0.072 -5.897 1.00 90.75 90 ALA A C 1
ATOM 667 O O . ALA A 1 90 ? 4.977 0.178 -7.042 1.00 90.75 90 ALA A O 1
ATOM 668 N N . ALA A 1 91 ? 5.307 -0.338 -4.874 1.00 89.75 91 ALA A N 1
ATOM 669 C CA . ALA A 1 91 ? 6.715 -0.709 -4.998 1.00 89.75 91 ALA A CA 1
ATOM 670 C C . ALA A 1 91 ? 6.922 -1.830 -6.034 1.00 89.75 91 ALA A C 1
ATOM 672 O O . ALA A 1 91 ? 7.773 -1.718 -6.914 1.00 89.75 91 ALA A O 1
ATOM 673 N N . GLY A 1 92 ? 6.103 -2.885 -5.983 1.00 91.06 92 GLY A N 1
ATOM 674 C CA . GLY A 1 92 ? 6.139 -3.954 -6.981 1.00 91.06 92 GLY A CA 1
ATOM 675 C C . GLY A 1 92 ? 5.928 -3.426 -8.401 1.00 91.06 92 GLY A C 1
ATOM 676 O O . GLY A 1 92 ? 6.712 -3.735 -9.296 1.00 91.06 92 GLY A O 1
ATOM 677 N N . ALA A 1 93 ? 4.918 -2.580 -8.607 1.00 92.44 93 ALA A N 1
ATOM 678 C CA . ALA A 1 93 ? 4.598 -2.019 -9.918 1.00 92.44 93 ALA A CA 1
ATOM 679 C C . ALA A 1 93 ? 5.695 -1.084 -10.462 1.00 92.44 93 ALA A C 1
ATOM 681 O O . ALA A 1 93 ? 6.083 -1.222 -11.621 1.00 92.44 93 ALA A O 1
ATOM 682 N N . ILE A 1 94 ? 6.236 -0.169 -9.646 1.00 92.44 94 ILE A N 1
ATOM 683 C CA . ILE A 1 94 ? 7.248 0.803 -10.106 1.00 92.44 94 ILE A CA 1
ATOM 684 C C . ILE A 1 94 ? 8.580 0.166 -10.494 1.00 92.44 94 ILE A C 1
ATOM 686 O O . ILE A 1 94 ? 9.286 0.735 -11.316 1.00 92.44 94 ILE A O 1
ATOM 690 N N . PHE A 1 95 ? 8.942 -0.986 -9.925 1.00 87.31 95 PHE A N 1
ATOM 691 C CA . PHE A 1 95 ? 10.187 -1.666 -10.290 1.00 87.31 95 PHE A CA 1
ATOM 692 C C . PHE A 1 95 ? 9.997 -2.656 -11.437 1.00 87.31 95 PHE A C 1
ATOM 694 O O . PHE A 1 95 ? 10.919 -2.867 -12.222 1.00 87.31 95 PHE A O 1
ATOM 701 N N . THR A 1 96 ? 8.814 -3.261 -11.552 1.00 92.25 96 THR A N 1
ATOM 702 C CA . THR A 1 96 ? 8.552 -4.281 -12.576 1.00 92.25 96 THR A CA 1
ATOM 703 C C . THR A 1 96 ? 8.121 -3.676 -13.906 1.00 92.25 96 THR A C 1
ATOM 705 O O . THR A 1 96 ? 8.656 -4.069 -14.940 1.00 92.25 96 THR A O 1
ATOM 708 N N . LEU A 1 97 ? 7.205 -2.702 -13.907 1.00 93.12 97 LEU A N 1
ATOM 709 C CA . LEU A 1 97 ? 6.645 -2.166 -15.149 1.00 93.12 97 LEU A CA 1
ATOM 710 C C . LEU A 1 97 ? 7.711 -1.500 -16.028 1.00 93.12 97 LEU A C 1
ATOM 712 O O . LEU A 1 97 ? 7.819 -1.906 -17.183 1.00 93.12 97 LEU A O 1
ATOM 716 N N . PRO A 1 98 ? 8.557 -0.568 -15.541 1.00 91.19 98 PRO A N 1
ATOM 717 C CA . PRO A 1 98 ? 9.565 0.056 -16.398 1.00 91.19 98 PRO A CA 1
ATOM 718 C C . PRO A 1 98 ? 10.524 -0.960 -17.023 1.00 91.19 98 PRO A C 1
ATOM 720 O O . PRO A 1 98 ? 10.880 -0.820 -18.187 1.00 91.19 98 PRO A O 1
ATOM 723 N N . ALA A 1 99 ? 10.893 -2.015 -16.288 1.00 91.31 99 ALA A N 1
ATOM 724 C CA . ALA A 1 99 ? 11.737 -3.083 -16.818 1.00 91.31 99 ALA A CA 1
ATOM 725 C C . ALA A 1 99 ? 11.056 -3.844 -17.970 1.00 91.31 99 ALA A C 1
ATOM 727 O O . ALA A 1 99 ? 11.705 -4.139 -18.973 1.00 91.31 99 ALA A O 1
ATOM 728 N N . LEU A 1 100 ? 9.751 -4.120 -17.858 1.00 93.44 100 LEU A N 1
ATOM 729 C CA . LEU A 1 100 ? 8.976 -4.753 -18.930 1.00 93.44 100 LEU A CA 1
ATOM 730 C C . LEU A 1 100 ? 8.878 -3.853 -20.169 1.00 93.44 100 LEU A C 1
ATOM 732 O O . LEU A 1 100 ? 9.126 -4.325 -21.275 1.00 93.44 100 LEU A O 1
ATOM 736 N N . PHE A 1 101 ? 8.586 -2.561 -19.995 1.00 92.25 101 PHE A N 1
ATOM 737 C CA . PHE A 1 101 ? 8.522 -1.615 -21.116 1.00 92.25 101 PHE A CA 1
ATOM 738 C C . PHE A 1 101 ? 9.875 -1.467 -21.827 1.00 92.25 101 PHE A C 1
ATOM 740 O O . PHE A 1 101 ? 9.918 -1.493 -23.054 1.00 92.25 101 PHE A O 1
ATOM 747 N N . LEU A 1 102 ? 10.981 -1.396 -21.079 1.00 93.31 102 LEU A N 1
ATOM 748 C CA . LEU A 1 102 ? 12.328 -1.347 -21.657 1.00 93.31 102 LEU A CA 1
ATOM 749 C C . LEU A 1 102 ? 12.659 -2.618 -22.455 1.00 93.31 102 LEU A C 1
ATOM 751 O O . LEU A 1 102 ? 13.189 -2.533 -23.559 1.00 93.31 102 LEU A O 1
ATOM 755 N N . TRP A 1 103 ? 12.314 -3.805 -21.945 1.00 93.69 103 TRP A N 1
ATOM 756 C CA . TRP A 1 103 ? 12.522 -5.053 -22.689 1.00 93.69 103 TRP A CA 1
ATOM 757 C C . TRP A 1 103 ? 11.666 -5.165 -23.951 1.00 93.69 103 TRP A C 1
ATOM 759 O O . TRP A 1 103 ? 12.126 -5.748 -24.938 1.00 93.69 103 TRP A O 1
ATOM 769 N N . ALA A 1 104 ? 10.450 -4.620 -23.931 1.00 93.62 104 ALA A N 1
ATOM 770 C CA . ALA A 1 104 ? 9.604 -4.551 -25.114 1.00 93.62 104 ALA A CA 1
ATOM 771 C C . ALA A 1 104 ? 10.192 -3.597 -26.168 1.00 93.62 104 ALA A C 1
ATOM 773 O O . ALA A 1 104 ? 10.259 -3.960 -27.341 1.00 93.62 104 ALA A O 1
ATOM 774 N N . GLU A 1 105 ? 10.694 -2.423 -25.764 1.00 91.75 105 GLU A N 1
ATOM 775 C CA . GLU A 1 105 ? 11.374 -1.494 -26.684 1.00 91.75 105 GLU A CA 1
ATOM 776 C C . GLU A 1 105 ? 12.655 -2.085 -27.294 1.00 91.75 105 GLU A C 1
ATOM 778 O O . GLU A 1 105 ? 12.954 -1.848 -28.462 1.00 91.75 105 GLU A O 1
ATOM 783 N N . GLU A 1 106 ? 13.388 -2.912 -26.544 1.00 93.38 106 GLU A N 1
ATOM 784 C CA . GLU A 1 106 ? 14.556 -3.649 -27.047 1.00 93.38 106 GLU A CA 1
ATOM 785 C C . GLU A 1 106 ? 14.193 -4.841 -27.959 1.00 93.38 106 GLU A C 1
ATOM 787 O O . GLU A 1 106 ? 15.086 -5.535 -28.451 1.00 93.38 106 GLU A O 1
ATOM 792 N N . GLY A 1 107 ? 12.900 -5.118 -28.171 1.00 90.94 107 GLY A N 1
ATOM 793 C CA . GLY A 1 107 ? 12.414 -6.225 -28.999 1.00 90.94 107 GLY A CA 1
ATOM 794 C C . GLY A 1 107 ? 12.629 -7.613 -28.388 1.00 90.94 107 GLY A C 1
ATOM 795 O O . GLY A 1 107 ? 12.586 -8.613 -29.104 1.00 90.94 107 GLY A O 1
ATOM 796 N N . LYS A 1 108 ? 12.887 -7.700 -27.075 1.00 91.31 108 LYS A N 1
ATOM 797 C CA . LYS A 1 108 ? 13.094 -8.978 -26.368 1.00 91.31 108 LYS A CA 1
ATOM 798 C C . LYS A 1 108 ? 11.781 -9.660 -25.988 1.00 91.31 108 LYS A C 1
ATOM 800 O O . LYS A 1 108 ? 11.773 -10.876 -25.803 1.00 91.31 108 LYS A O 1
ATOM 805 N N . ILE A 1 109 ? 10.701 -8.889 -25.863 1.00 93.00 109 ILE A N 1
ATOM 806 C CA . ILE A 1 109 ? 9.340 -9.360 -25.575 1.00 93.00 109 ILE A CA 1
ATOM 807 C C . ILE A 1 109 ? 8.311 -8.563 -26.392 1.00 93.00 109 ILE A C 1
ATOM 809 O O . ILE A 1 109 ? 8.624 -7.489 -26.905 1.00 93.00 109 ILE A O 1
ATOM 813 N N . GLU A 1 110 ? 7.086 -9.082 -26.502 1.00 89.50 110 GLU A N 1
ATOM 814 C CA . GLU A 1 110 ? 5.939 -8.325 -27.024 1.00 89.50 110 GLU A CA 1
ATOM 815 C C . GLU A 1 110 ? 5.543 -7.201 -26.053 1.00 89.50 110 GLU A C 1
ATOM 817 O O . GLU A 1 110 ? 5.798 -7.294 -24.849 1.00 89.50 110 GLU A O 1
ATOM 822 N N . PHE A 1 111 ? 4.938 -6.132 -26.575 1.00 83.88 111 PHE A N 1
ATOM 823 C CA . PHE A 1 111 ? 4.534 -4.992 -25.753 1.00 83.88 111 PHE A CA 1
ATOM 824 C C . PHE A 1 111 ? 3.432 -5.420 -24.762 1.00 83.88 111 PHE A C 1
ATOM 826 O O . PHE A 1 111 ? 2.443 -6.007 -25.211 1.00 83.88 111 PHE A O 1
ATOM 833 N N . PRO A 1 112 ? 3.614 -5.185 -23.448 1.00 78.56 112 PRO A N 1
ATOM 834 C CA . PRO A 1 112 ? 2.665 -5.608 -22.418 1.00 78.56 112 PRO A CA 1
ATOM 835 C C . PRO A 1 112 ? 1.347 -4.822 -22.426 1.00 78.56 112 PRO A C 1
ATOM 837 O O . PRO A 1 112 ? 1.312 -3.684 -22.952 1.00 78.56 112 PRO A O 1
#

Secondary structure (DSSP, 8-state):
---------SS-TT-----S-HHHHHHHHHHHHHHHHHHHHHHHHHS----SHHHHHHHHHHIIIIIS----HHHHHHHHHHHHHHHHHHHHHHHHHHHHHHHHHTTSS---